Protein AF-A0A4Q6AMN3-F1 (afdb_monomer_lite)

Sequence (72 aa):
MEAVQALDTGHENSESKMEAIEGSFAVIEFKPSGEIITANELFLKALGYELSEIKGRHHKMFVSEEEVASLE

Structure (mmCIF, N/CA/C/O backbone):
data_AF-A0A4Q6AMN3-F1
#
_entry.id   AF-A0A4Q6AMN3-F1
#
loop_
_atom_site.group_PDB
_atom_site.id
_atom_site.type_symbol
_atom_site.label_atom_id
_atom_site.label_alt_id
_atom_site.label_comp_id
_atom_site.label_asym_id
_atom_site.label_entity_id
_atom_site.label_seq_id
_atom_site.pdbx_PDB_ins_code
_atom_site.Cartn_x
_atom_site.Cartn_y
_atom_site.Cartn_z
_atom_site.occupancy
_atom_site.B_iso_or_equiv
_atom_site.auth_seq_id
_atom_site.auth_comp_id
_atom_site.auth_asym_id
_atom_site.auth_atom_id
_atom_site.pdbx_PDB_model_num
ATOM 1 N N . MET A 1 1 ? 48.125 -4.171 15.530 1.00 51.88 1 MET A N 1
ATOM 2 C CA . MET A 1 1 ? 47.063 -5.146 15.227 1.00 51.88 1 MET A CA 1
ATOM 3 C C . MET A 1 1 ? 45.832 -4.688 15.979 1.00 51.88 1 MET A C 1
ATOM 5 O O . MET A 1 1 ? 45.721 -4.979 17.155 1.00 51.88 1 MET A O 1
ATOM 9 N N . GLU A 1 2 ? 44.983 -3.907 15.322 1.00 40.56 2 GLU A N 1
ATOM 10 C CA . GLU A 1 2 ? 43.604 -3.657 15.741 1.00 40.56 2 GLU A CA 1
ATOM 11 C C . GLU A 1 2 ? 42.835 -3.472 14.433 1.00 40.56 2 GLU A C 1
ATOM 13 O O . GLU A 1 2 ? 43.232 -2.688 13.569 1.00 40.56 2 GLU A O 1
ATOM 18 N N . ALA A 1 3 ? 41.902 -4.385 14.199 1.00 44.62 3 ALA A N 1
ATOM 19 C CA . ALA A 1 3 ? 41.303 -4.642 12.907 1.00 44.62 3 ALA A CA 1
ATOM 20 C C . ALA A 1 3 ? 39.959 -3.915 12.792 1.00 44.62 3 ALA A C 1
ATOM 22 O O . ALA A 1 3 ? 39.175 -3.917 13.733 1.00 44.62 3 ALA A O 1
ATOM 23 N N . VAL A 1 4 ? 39.717 -3.386 11.590 1.00 49.16 4 VAL A N 1
ATOM 24 C CA . VAL A 1 4 ? 38.413 -3.141 10.950 1.00 49.16 4 VAL A CA 1
ATOM 25 C C . VAL A 1 4 ? 37.406 -2.272 11.715 1.00 49.16 4 VAL A C 1
ATOM 27 O O . VAL A 1 4 ? 36.471 -2.751 12.349 1.00 49.16 4 VAL A O 1
ATOM 30 N N . GLN A 1 5 ? 37.532 -0.955 11.543 1.00 48.38 5 GLN A N 1
ATOM 31 C CA . GLN A 1 5 ? 36.408 -0.046 11.753 1.00 48.38 5 GLN A CA 1
ATOM 32 C C . GLN A 1 5 ? 35.404 -0.214 10.600 1.00 48.38 5 GLN A C 1
ATOM 34 O O . GLN A 1 5 ? 35.784 -0.235 9.429 1.00 48.38 5 GLN A O 1
ATOM 39 N N . ALA A 1 6 ? 34.148 -0.417 10.990 1.00 49.84 6 ALA A N 1
ATOM 40 C CA . ALA A 1 6 ? 32.997 -0.814 10.193 1.00 49.84 6 ALA A CA 1
ATOM 41 C C . ALA A 1 6 ? 32.840 -0.086 8.845 1.00 49.84 6 ALA A C 1
ATOM 43 O O . ALA A 1 6 ? 32.845 1.141 8.767 1.00 49.84 6 ALA A O 1
ATOM 44 N N . LEU A 1 7 ? 32.617 -0.882 7.798 1.00 50.91 7 LEU A N 1
ATOM 45 C CA . LEU A 1 7 ? 31.971 -0.458 6.560 1.00 50.91 7 LEU A CA 1
ATOM 46 C C . LEU A 1 7 ? 30.464 -0.365 6.835 1.00 50.91 7 LEU A C 1
ATOM 48 O O . LEU A 1 7 ? 29.759 -1.356 6.686 1.00 50.91 7 LEU A O 1
ATOM 52 N N . ASP A 1 8 ? 29.987 0.798 7.265 1.00 55.34 8 ASP A N 1
ATOM 53 C CA . ASP A 1 8 ? 28.553 1.082 7.390 1.00 55.34 8 ASP A CA 1
ATOM 54 C C . ASP A 1 8 ? 28.249 2.464 6.814 1.00 55.34 8 ASP A C 1
ATOM 56 O O . ASP A 1 8 ? 28.173 3.459 7.525 1.00 55.34 8 ASP A O 1
ATOM 60 N N . THR A 1 9 ? 28.193 2.574 5.486 1.00 54.44 9 THR A N 1
ATOM 61 C CA . THR A 1 9 ? 27.620 3.761 4.832 1.00 54.44 9 THR A CA 1
ATOM 62 C C . THR A 1 9 ? 27.163 3.382 3.426 1.00 54.44 9 THR A C 1
ATOM 64 O O . THR A 1 9 ? 27.945 3.405 2.476 1.00 54.44 9 THR A O 1
ATOM 67 N N . GLY A 1 10 ? 25.894 2.998 3.279 1.00 52.81 10 GLY A N 1
ATOM 68 C CA . GLY A 1 10 ? 25.343 2.704 1.952 1.00 52.81 10 GLY A CA 1
ATOM 69 C C . GLY A 1 10 ? 23.845 2.416 1.863 1.00 52.81 10 GLY A C 1
ATOM 70 O O . GLY A 1 10 ? 23.294 2.573 0.778 1.00 52.81 10 GLY A O 1
ATOM 71 N N . HIS A 1 11 ? 23.170 2.036 2.953 1.00 54.78 11 HIS A N 1
ATOM 72 C CA . HIS A 1 11 ? 21.754 1.623 2.907 1.00 54.78 11 HIS A CA 1
ATOM 73 C C . HIS A 1 11 ? 20.756 2.599 3.555 1.00 54.78 11 HIS A C 1
ATOM 75 O O . HIS A 1 11 ? 19.593 2.608 3.163 1.00 54.78 11 HIS A O 1
ATOM 81 N N . GLU A 1 12 ? 21.201 3.510 4.424 1.00 55.16 12 GLU A N 1
ATOM 82 C CA . GLU A 1 12 ? 20.311 4.391 5.205 1.00 55.16 12 GLU A CA 1
ATOM 83 C C . GLU A 1 12 ? 19.465 5.358 4.350 1.00 55.16 12 GLU A C 1
ATOM 85 O O . GLU A 1 12 ? 18.394 5.808 4.756 1.00 55.16 12 GLU A O 1
ATOM 90 N N . ASN A 1 13 ? 19.921 5.685 3.136 1.00 63.50 13 ASN A N 1
ATOM 91 C CA . ASN A 1 13 ? 19.262 6.672 2.276 1.00 63.50 13 ASN A CA 1
ATOM 92 C C . ASN A 1 13 ? 17.986 6.127 1.611 1.00 63.50 13 ASN A C 1
ATOM 94 O O . ASN A 1 13 ? 17.019 6.867 1.436 1.00 63.50 13 ASN A O 1
ATOM 98 N N . SER A 1 14 ? 17.984 4.850 1.227 1.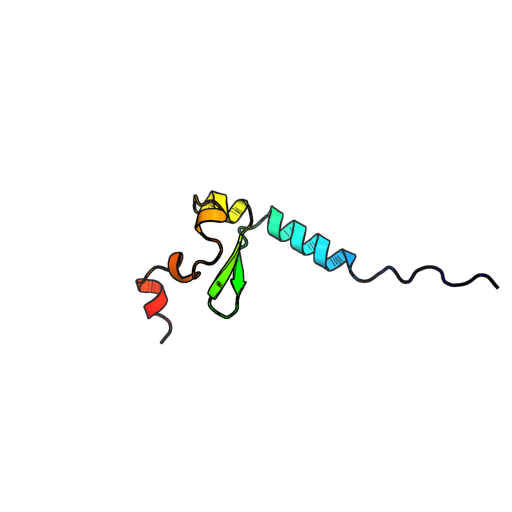00 70.75 14 SER A N 1
ATOM 99 C CA . SER A 1 14 ? 16.874 4.248 0.479 1.00 70.75 14 SER A CA 1
ATOM 100 C C . SER A 1 14 ? 15.677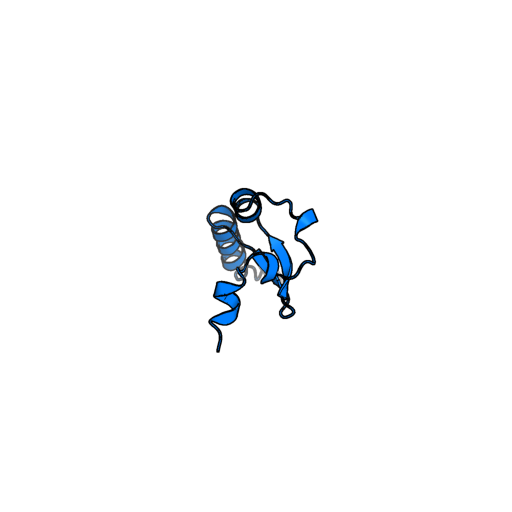 3.966 1.380 1.00 70.75 14 SER A C 1
ATOM 102 O O . SER A 1 14 ? 14.552 4.286 1.008 1.00 70.75 14 SER A O 1
ATOM 104 N N . GLU A 1 15 ? 15.927 3.433 2.576 1.00 75.75 15 GLU A N 1
ATOM 105 C CA . GLU A 1 15 ? 14.888 3.119 3.562 1.00 75.75 15 GLU A CA 1
ATOM 106 C C . GLU A 1 15 ? 14.227 4.403 4.072 1.00 75.75 15 GLU A C 1
ATOM 108 O O . GLU A 1 15 ? 13.018 4.564 3.934 1.00 75.75 15 GLU A O 1
ATOM 113 N N . SER A 1 16 ? 15.031 5.394 4.478 1.00 76.44 16 SER A N 1
ATOM 114 C CA . SER A 1 16 ? 14.520 6.689 4.951 1.00 76.44 16 SER A CA 1
ATOM 115 C C . SER A 1 16 ? 13.678 7.424 3.899 1.00 76.44 16 SER A C 1
ATOM 117 O O . SER A 1 16 ? 12.709 8.113 4.220 1.00 76.44 16 SER A O 1
ATOM 119 N N . LYS A 1 17 ? 14.043 7.307 2.615 1.00 75.06 17 LYS A N 1
ATOM 120 C CA . LYS A 1 17 ? 13.252 7.876 1.514 1.00 75.06 17 LYS A CA 1
ATOM 121 C C . LYS A 1 17 ? 11.951 7.117 1.296 1.00 75.06 17 LYS A C 1
ATOM 123 O O . LYS A 1 17 ? 10.934 7.759 1.048 1.00 75.06 17 LYS A O 1
ATOM 128 N N . MET A 1 18 ? 11.987 5.788 1.362 1.00 80.31 18 MET A N 1
ATOM 129 C CA . MET A 1 18 ? 10.794 4.963 1.198 1.00 80.31 18 MET A CA 1
ATOM 130 C C . MET A 1 18 ? 9.796 5.230 2.324 1.00 80.31 18 MET A C 1
ATOM 132 O O . MET A 1 18 ? 8.635 5.501 2.038 1.00 80.31 18 MET A O 1
ATOM 136 N N . GLU A 1 19 ? 10.259 5.308 3.572 1.00 81.38 19 GLU A N 1
ATOM 137 C CA . GLU A 1 19 ? 9.421 5.670 4.720 1.00 81.38 19 GLU A CA 1
ATOM 138 C C . GLU A 1 19 ? 8.761 7.044 4.540 1.00 81.38 19 GLU A C 1
ATOM 140 O O . GLU A 1 19 ? 7.565 7.210 4.789 1.00 81.38 19 GLU A O 1
ATOM 145 N N . ALA A 1 20 ? 9.507 8.035 4.042 1.00 83.69 20 ALA A N 1
ATOM 146 C CA . ALA A 1 20 ? 8.955 9.359 3.764 1.00 83.69 20 ALA A CA 1
ATOM 147 C C . ALA A 1 20 ? 7.856 9.328 2.682 1.00 83.69 20 ALA A C 1
ATOM 149 O O . ALA A 1 20 ? 6.870 10.068 2.777 1.00 83.69 20 ALA A O 1
ATOM 150 N N . ILE A 1 21 ? 8.008 8.471 1.666 1.00 82.69 21 ILE A N 1
ATOM 151 C CA . ILE A 1 21 ? 7.010 8.267 0.607 1.00 82.69 21 ILE A CA 1
ATOM 152 C C . ILE A 1 21 ? 5.778 7.555 1.174 1.00 82.69 21 ILE A C 1
ATOM 154 O O . ILE A 1 21 ? 4.661 8.034 0.979 1.00 82.69 21 ILE A O 1
ATOM 158 N N . GLU A 1 22 ? 5.967 6.464 1.915 1.00 85.44 22 GLU A N 1
ATOM 159 C CA . GLU A 1 22 ? 4.878 5.696 2.525 1.00 85.44 22 GLU A CA 1
ATOM 160 C C . GLU A 1 22 ? 4.075 6.513 3.545 1.00 85.44 22 GLU A C 1
ATOM 162 O O . GLU A 1 22 ? 2.875 6.286 3.695 1.00 85.44 22 GLU A O 1
ATOM 167 N N . GLY A 1 23 ? 4.696 7.490 4.210 1.00 87.75 23 GLY A N 1
ATOM 168 C CA . GLY A 1 23 ? 4.018 8.401 5.133 1.00 87.75 23 GLY A CA 1
ATOM 169 C C . GLY A 1 23 ? 3.262 9.556 4.467 1.00 87.75 23 GLY A C 1
ATOM 170 O O . GLY A 1 23 ? 2.434 10.187 5.121 1.00 87.75 23 GLY A O 1
ATOM 171 N N . SER A 1 24 ? 3.529 9.845 3.189 1.00 92.44 24 SER A N 1
ATOM 172 C CA . SER A 1 24 ? 2.985 11.028 2.497 1.00 92.44 24 SER A CA 1
ATOM 173 C C . SER A 1 24 ? 2.041 10.694 1.342 1.00 92.44 24 SER A C 1
ATOM 175 O O . SER A 1 24 ? 1.218 11.527 0.964 1.00 92.44 24 SER A O 1
ATOM 177 N N . PHE A 1 25 ? 2.144 9.494 0.771 1.00 93.38 25 PHE A N 1
ATOM 178 C CA . PHE A 1 25 ? 1.405 9.087 -0.422 1.00 93.38 25 PHE A CA 1
ATOM 179 C C . PHE A 1 25 ? 0.672 7.768 -0.208 1.00 93.38 25 PHE A C 1
ATOM 181 O O . PHE A 1 25 ? 1.104 6.923 0.566 1.00 93.38 25 PHE A O 1
ATOM 188 N N . ALA A 1 26 ? -0.431 7.564 -0.926 1.00 93.56 26 ALA A N 1
ATOM 189 C CA . ALA A 1 26 ? -1.063 6.253 -1.024 1.00 93.56 26 ALA A CA 1
ATOM 190 C C . ALA A 1 26 ? -0.193 5.332 -1.896 1.00 93.56 26 ALA A C 1
ATOM 192 O O . ALA A 1 26 ? 0.021 5.619 -3.073 1.00 93.56 26 ALA A O 1
ATOM 193 N N . VAL A 1 27 ? 0.306 4.239 -1.318 1.00 94.56 27 VAL A N 1
ATOM 194 C CA . VAL A 1 27 ? 1.226 3.296 -1.968 1.00 94.56 27 VAL A CA 1
ATOM 195 C C . VAL A 1 27 ? 0.624 1.893 -1.947 1.00 94.56 27 VAL A C 1
ATOM 197 O O . VAL A 1 27 ? 0.132 1.428 -0.918 1.00 94.56 27 VAL A O 1
ATOM 200 N N . ILE A 1 28 ? 0.687 1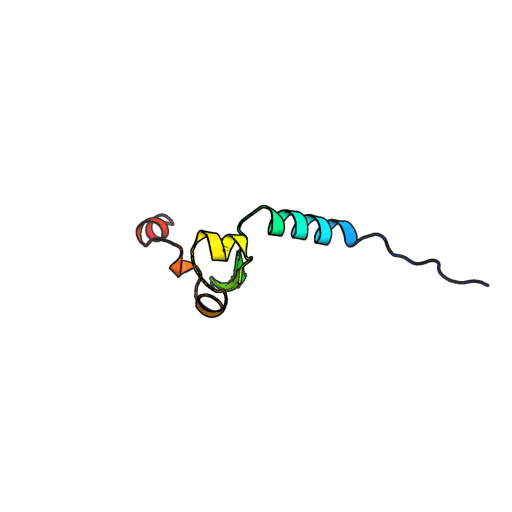.211 -3.091 1.00 94.75 28 ILE A N 1
ATOM 201 C CA . ILE A 1 28 ? 0.295 -0.189 -3.262 1.00 94.75 28 ILE A CA 1
ATOM 202 C C . ILE A 1 28 ? 1.376 -0.935 -4.046 1.00 94.75 28 ILE A C 1
ATOM 204 O O . ILE A 1 28 ? 1.931 -0.403 -5.005 1.00 94.75 28 ILE A O 1
ATOM 208 N N . GLU A 1 29 ? 1.650 -2.174 -3.647 1.00 94.94 29 GLU A N 1
ATOM 209 C CA . GLU A 1 29 ? 2.606 -3.059 -4.304 1.00 94.94 29 GLU A CA 1
ATOM 210 C C . GLU A 1 29 ? 1.901 -4.294 -4.870 1.00 94.94 29 GLU A C 1
ATOM 212 O O . GLU A 1 29 ? 1.045 -4.912 -4.225 1.00 94.94 29 GLU A O 1
ATOM 217 N N . PHE A 1 30 ? 2.295 -4.684 -6.078 1.00 95.12 30 PHE A N 1
ATOM 218 C CA . PHE A 1 30 ? 1.769 -5.847 -6.776 1.00 95.12 30 PHE A CA 1
ATOM 219 C C . PHE A 1 30 ? 2.891 -6.680 -7.395 1.00 95.12 30 PHE A C 1
ATOM 221 O O . PHE A 1 30 ? 3.942 -6.175 -7.790 1.00 95.12 30 PHE A O 1
ATOM 228 N N . LYS A 1 31 ? 2.642 -7.984 -7.518 1.00 93.88 31 LYS A N 1
ATOM 229 C CA . LYS A 1 31 ? 3.464 -8.885 -8.326 1.00 93.88 31 LYS A CA 1
ATOM 230 C C . LYS A 1 31 ? 3.357 -8.501 -9.809 1.00 93.88 31 LYS A C 1
ATOM 232 O O . LYS A 1 31 ? 2.339 -7.943 -10.218 1.00 93.88 31 LYS A O 1
ATOM 237 N N . PRO A 1 32 ? 4.305 -8.936 -10.658 1.00 92.50 32 PRO A N 1
ATOM 238 C CA . PRO A 1 32 ? 4.173 -8.822 -12.114 1.00 92.50 32 PRO A CA 1
ATOM 239 C C . PRO A 1 32 ? 2.913 -9.500 -12.679 1.00 92.50 32 PRO A C 1
ATOM 241 O O . PRO A 1 32 ? 2.402 -9.080 -13.709 1.00 92.50 32 PRO A O 1
ATOM 244 N N . SER A 1 33 ? 2.383 -10.522 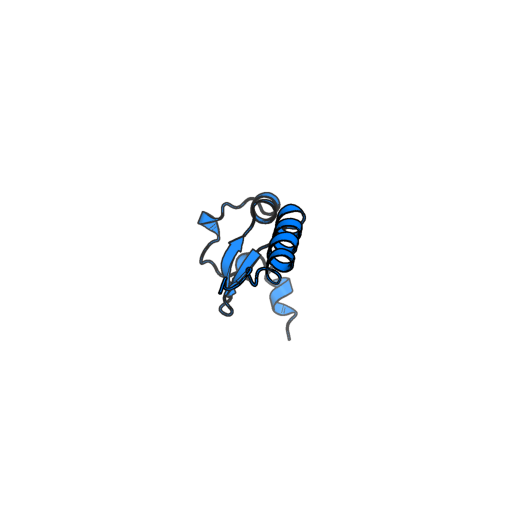-11.992 1.00 91.50 33 SER A N 1
ATOM 245 C CA . SER A 1 33 ? 1.093 -11.158 -12.309 1.00 91.50 33 SER A CA 1
ATOM 246 C C . SER A 1 33 ? -0.121 -10.263 -12.033 1.00 91.50 33 SER A C 1
ATOM 248 O O . SER A 1 33 ? -1.241 -10.642 -12.354 1.00 91.50 33 SER A O 1
ATOM 250 N N . GLY A 1 34 ? 0.080 -9.104 -11.405 1.00 90.12 34 GLY A N 1
ATOM 251 C CA . GLY A 1 34 ? -0.964 -8.168 -11.017 1.00 90.12 34 GLY A CA 1
ATOM 252 C C . GLY A 1 34 ? -1.602 -8.452 -9.658 1.00 90.12 34 GLY A C 1
ATOM 253 O O . GLY A 1 34 ? -2.512 -7.719 -9.281 1.00 90.12 34 GLY A O 1
ATOM 254 N N . GLU A 1 35 ? -1.161 -9.478 -8.923 1.00 94.44 35 GLU A N 1
ATOM 255 C CA . GLU A 1 35 ? -1.647 -9.777 -7.568 1.00 94.44 35 GLU A CA 1
ATOM 256 C C . GLU A 1 35 ? -1.098 -8.788 -6.536 1.00 94.44 35 GLU A C 1
ATOM 258 O O . GLU A 1 35 ? 0.107 -8.556 -6.473 1.00 94.44 35 GLU A O 1
ATOM 263 N N . ILE A 1 36 ? -1.968 -8.273 -5.674 1.00 95.12 36 ILE A N 1
ATOM 264 C CA . ILE A 1 36 ? -1.622 -7.322 -4.617 1.00 95.12 36 ILE A CA 1
ATOM 265 C C . ILE A 1 36 ? -0.816 -8.026 -3.518 1.00 95.12 36 ILE A C 1
ATOM 267 O O . ILE A 1 36 ? -1.256 -9.036 -2.958 1.00 95.12 36 ILE A O 1
ATOM 271 N N . ILE A 1 37 ? 0.350 -7.469 -3.190 1.00 96.69 37 ILE A N 1
ATOM 272 C CA . ILE A 1 37 ? 1.247 -7.949 -2.130 1.00 96.69 37 ILE A CA 1
ATOM 273 C C . ILE A 1 37 ? 0.939 -7.216 -0.823 1.00 96.69 37 ILE A C 1
ATOM 275 O O . ILE A 1 37 ? 0.675 -7.854 0.203 1.00 96.69 37 ILE A O 1
ATOM 279 N N . THR A 1 38 ? 0.956 -5.883 -0.874 1.00 96.44 38 THR A N 1
ATOM 280 C CA . THR A 1 38 ? 0.708 -4.996 0.265 1.00 96.44 38 THR A CA 1
ATOM 281 C C . THR A 1 38 ? 0.175 -3.639 -0.197 1.00 96.44 38 THR A C 1
ATOM 283 O O . THR A 1 38 ? 0.290 -3.285 -1.369 1.00 96.44 38 THR A O 1
ATOM 286 N N . ALA A 1 39 ? -0.408 -2.884 0.727 1.00 95.75 39 ALA A N 1
ATOM 287 C CA . ALA A 1 39 ? -0.797 -1.492 0.548 1.00 95.75 39 ALA A CA 1
ATOM 288 C C . ALA A 1 39 ? -0.639 -0.760 1.883 1.00 95.75 39 ALA A C 1
ATOM 290 O O . ALA A 1 39 ? -0.891 -1.348 2.939 1.00 95.75 39 ALA A O 1
ATOM 291 N N . ASN A 1 40 ? -0.222 0.504 1.842 1.00 95.69 40 ASN A N 1
ATOM 292 C CA . ASN A 1 40 ? -0.048 1.294 3.054 1.00 95.69 40 ASN A CA 1
ATOM 293 C C . ASN A 1 40 ? -1.389 1.808 3.602 1.00 95.69 40 ASN A C 1
ATOM 295 O O . ASN A 1 40 ? -2.422 1.800 2.927 1.00 95.69 40 ASN A O 1
ATOM 299 N N . GLU A 1 41 ? -1.378 2.301 4.841 1.00 95.69 41 GLU A N 1
ATOM 300 C CA . GLU A 1 41 ? -2.593 2.789 5.498 1.00 95.69 41 GLU A CA 1
ATOM 301 C C . GLU A 1 41 ? -3.277 3.933 4.743 1.00 95.69 41 GLU A C 1
ATOM 303 O O . GLU A 1 41 ? -4.502 4.026 4.766 1.00 95.69 41 GLU A O 1
ATOM 308 N N . LEU A 1 42 ? -2.507 4.807 4.088 1.00 95.81 42 LEU A N 1
ATOM 309 C CA . LEU A 1 42 ? -3.060 5.919 3.317 1.00 95.81 42 LEU A CA 1
ATOM 310 C C . LEU A 1 42 ? -3.877 5.414 2.125 1.00 95.81 42 LEU A C 1
ATOM 312 O O . LEU A 1 42 ? -4.982 5.903 1.903 1.00 95.81 42 LEU A O 1
ATOM 316 N N . PHE A 1 43 ? -3.384 4.404 1.405 1.00 95.56 43 PHE A N 1
ATOM 317 C CA . PHE A 1 43 ? -4.111 3.766 0.308 1.00 95.56 43 PHE A CA 1
ATOM 318 C C . PHE A 1 43 ? -5.393 3.088 0.799 1.00 95.56 43 PHE A C 1
ATOM 320 O O . PHE A 1 43 ? -6.476 3.325 0.261 1.00 95.56 43 PHE A O 1
ATOM 327 N N . LEU A 1 44 ? -5.275 2.285 1.858 1.00 95.00 44 LEU A N 1
ATOM 328 C CA . LEU A 1 44 ? -6.391 1.561 2.465 1.00 95.00 44 LEU A CA 1
ATOM 329 C C . LEU A 1 44 ? -7.499 2.515 2.927 1.00 95.00 44 LEU A C 1
ATOM 331 O O . LEU A 1 44 ? -8.665 2.324 2.586 1.00 95.00 44 LEU A O 1
ATOM 335 N N . LYS A 1 45 ? -7.132 3.600 3.620 1.00 94.94 45 LYS A N 1
ATOM 336 C CA . LYS A 1 45 ? -8.070 4.641 4.070 1.00 94.94 45 LYS A CA 1
ATOM 337 C C . LYS A 1 45 ? -8.687 5.414 2.907 1.00 94.94 45 LYS A C 1
ATOM 339 O O . LYS A 1 45 ? -9.873 5.722 2.967 1.00 94.94 45 LYS A O 1
ATOM 344 N N . ALA A 1 46 ? -7.912 5.723 1.867 1.00 93.56 46 ALA A N 1
ATOM 345 C CA . ALA A 1 46 ? -8.402 6.475 0.715 1.00 93.56 46 ALA A CA 1
ATOM 346 C C . ALA A 1 46 ? -9.479 5.713 -0.070 1.00 93.56 46 ALA A C 1
ATOM 348 O O . ALA A 1 46 ? -10.435 6.326 -0.537 1.00 93.56 46 ALA A O 1
ATOM 349 N N . LEU A 1 47 ? -9.338 4.389 -0.200 1.00 92.19 47 LEU A N 1
ATOM 350 C CA . LEU A 1 47 ? -10.292 3.549 -0.932 1.00 92.19 47 LEU A CA 1
ATOM 351 C C . LEU A 1 47 ? -11.316 2.837 -0.037 1.00 92.19 47 LEU A C 1
ATOM 353 O O . LEU A 1 47 ? -12.279 2.279 -0.557 1.00 92.19 47 LEU A O 1
ATOM 357 N N . GLY A 1 48 ? -11.130 2.865 1.284 1.00 94.44 48 GLY A N 1
ATOM 358 C CA . GLY A 1 48 ? -12.051 2.268 2.251 1.00 94.44 48 GLY A CA 1
ATOM 359 C C . GLY A 1 48 ? -11.957 0.745 2.346 1.00 94.44 48 GLY A C 1
ATOM 360 O O . GLY A 1 48 ? -12.979 0.097 2.544 1.00 94.44 48 GLY A O 1
ATOM 361 N N . TYR A 1 49 ? -10.754 0.187 2.200 1.00 95.56 49 TYR A N 1
ATOM 362 C CA . TYR A 1 49 ? -10.497 -1.252 2.304 1.00 95.56 49 TYR A CA 1
ATOM 363 C C . TYR A 1 49 ? -9.572 -1.578 3.471 1.00 95.56 49 TYR A C 1
ATOM 365 O O . TYR A 1 49 ? -8.703 -0.785 3.828 1.00 95.56 49 TYR A O 1
ATOM 373 N N . GLU A 1 50 ? -9.675 -2.793 3.992 1.00 96.06 50 GLU A N 1
ATOM 374 C CA . GLU A 1 50 ? -8.628 -3.422 4.788 1.00 96.06 50 GLU A CA 1
ATOM 375 C C . GLU A 1 50 ? -7.679 -4.246 3.907 1.00 96.06 50 GLU A C 1
ATOM 377 O O . GLU A 1 50 ? -8.052 -4.781 2.859 1.00 96.06 50 GLU A O 1
ATOM 382 N N . LEU A 1 51 ? -6.425 -4.409 4.347 1.00 95.31 51 LEU A N 1
ATOM 383 C CA . LEU A 1 51 ? -5.441 -5.193 3.593 1.00 95.31 51 LEU A CA 1
ATOM 384 C C . LEU A 1 51 ? -5.901 -6.644 3.380 1.00 95.31 51 LEU A C 1
ATOM 386 O O . LEU A 1 51 ? -5.657 -7.223 2.324 1.00 95.31 51 LEU A O 1
ATOM 390 N N . SER A 1 52 ? -6.583 -7.229 4.364 1.00 96.31 52 SER A N 1
ATOM 391 C CA . SER A 1 52 ? -7.163 -8.578 4.307 1.00 96.31 52 SER A CA 1
ATOM 392 C C . SER A 1 52 ? -8.167 -8.761 3.166 1.00 96.31 52 SER A C 1
ATOM 394 O O . SER A 1 52 ? -8.294 -9.868 2.647 1.00 96.31 52 SER A O 1
ATOM 396 N N . GLU A 1 53 ? -8.853 -7.697 2.748 1.00 94.88 53 GLU A N 1
ATOM 397 C CA . GLU A 1 53 ? -9.882 -7.740 1.706 1.00 94.88 53 GLU A CA 1
ATOM 398 C C . GLU A 1 53 ? -9.304 -7.674 0.291 1.00 94.88 53 GLU A C 1
ATOM 400 O O . GLU A 1 53 ? -9.967 -8.071 -0.674 1.00 94.88 53 GLU A O 1
ATOM 405 N N . ILE A 1 54 ? -8.080 -7.155 0.156 1.00 94.88 54 ILE A N 1
ATOM 406 C CA . ILE A 1 54 ? -7.458 -6.859 -1.140 1.00 94.88 54 ILE A CA 1
ATOM 407 C C . ILE A 1 54 ? -6.187 -7.674 -1.396 1.00 94.88 54 ILE A C 1
ATOM 409 O O . ILE A 1 54 ? -5.843 -7.924 -2.550 1.00 94.88 54 ILE A O 1
ATOM 413 N N . LYS A 1 55 ? -5.493 -8.141 -0.354 1.00 95.50 55 LYS A N 1
ATOM 414 C CA . LYS A 1 55 ? -4.254 -8.916 -0.489 1.00 95.50 55 LYS A CA 1
ATOM 415 C C . LYS A 1 55 ? -4.501 -10.215 -1.258 1.00 95.50 55 LYS A C 1
ATOM 417 O O . LYS A 1 55 ? -5.436 -10.958 -0.977 1.00 95.50 55 LYS A O 1
ATOM 422 N N . GLY A 1 56 ? -3.647 -10.491 -2.241 1.00 94.25 56 GLY A N 1
ATOM 423 C CA . GLY A 1 56 ? -3.781 -11.639 -3.141 1.00 94.25 56 GLY A CA 1
ATOM 424 C C . GLY A 1 56 ? -4.837 -11.474 -4.240 1.00 94.25 56 GLY A C 1
ATOM 425 O O . GLY A 1 56 ? -4.934 -12.334 -5.114 1.00 94.25 56 GLY A O 1
ATOM 426 N N . ARG A 1 57 ? -5.613 -10.381 -4.255 1.00 93.62 57 ARG A N 1
ATOM 427 C CA . ARG A 1 57 ? -6.514 -10.065 -5.373 1.00 93.62 57 ARG A CA 1
ATOM 428 C C . ARG A 1 57 ? -5.745 -9.382 -6.497 1.00 93.62 57 ARG A C 1
ATOM 430 O O . ARG A 1 57 ? -4.671 -8.829 -6.291 1.00 93.62 57 ARG A O 1
ATOM 437 N N . HIS A 1 58 ? -6.294 -9.427 -7.705 1.00 92.88 58 HIS A N 1
ATOM 438 C CA . HIS A 1 58 ? -5.682 -8.781 -8.863 1.00 92.88 58 HIS A CA 1
ATOM 439 C C . HIS A 1 58 ? -6.004 -7.280 -8.872 1.00 92.88 58 HIS A C 1
ATOM 441 O O . HIS A 1 58 ? -7.173 -6.909 -8.757 1.00 92.88 58 HIS A O 1
ATOM 447 N N . HIS A 1 59 ? -5.002 -6.425 -9.105 1.00 87.00 59 HIS A N 1
ATOM 448 C CA . HIS A 1 59 ? -5.107 -4.955 -9.077 1.00 87.00 59 HIS A CA 1
ATOM 449 C C . HIS A 1 59 ? -6.174 -4.369 -10.019 1.00 87.00 59 HIS A C 1
ATOM 451 O O . HIS A 1 59 ? -6.600 -3.234 -9.836 1.00 87.00 59 HIS A O 1
ATOM 457 N N . LYS A 1 60 ? -6.664 -5.159 -10.986 1.00 88.00 60 LYS A N 1
ATOM 458 C CA . LYS A 1 60 ? -7.745 -4.781 -11.905 1.00 88.00 60 LYS A CA 1
ATOM 459 C C . LYS A 1 60 ? -9.049 -4.450 -11.178 1.00 88.00 60 LYS A C 1
ATOM 461 O O . LYS A 1 60 ? -9.908 -3.806 -11.750 1.00 88.00 60 LYS A O 1
ATOM 466 N N . MET A 1 61 ? -9.202 -4.880 -9.922 1.00 86.94 61 MET A N 1
ATOM 467 C CA . MET A 1 61 ? -10.350 -4.503 -9.093 1.00 86.94 61 MET A CA 1
ATOM 468 C C . MET A 1 61 ? -10.432 -2.996 -8.806 1.00 86.94 61 MET A C 1
ATOM 470 O O . MET A 1 61 ? -11.491 -2.527 -8.406 1.00 86.94 61 MET A O 1
ATOM 474 N N . PHE A 1 62 ? -9.331 -2.260 -8.988 1.00 84.94 62 PHE A N 1
ATOM 475 C CA . PHE A 1 62 ? -9.264 -0.809 -8.809 1.00 84.94 62 PHE A CA 1
ATOM 476 C C . PHE A 1 62 ? -9.282 -0.031 -10.129 1.00 84.94 62 PHE A C 1
ATOM 478 O O . PHE A 1 62 ? -9.236 1.194 -10.103 1.00 84.94 62 PHE A O 1
ATOM 485 N N . VAL A 1 63 ? -9.328 -0.721 -11.272 1.00 78.56 63 VAL A N 1
ATOM 486 C CA . VAL A 1 63 ? -9.347 -0.095 -12.597 1.00 78.56 63 VAL A CA 1
ATOM 487 C C . VAL A 1 63 ? -10.737 -0.290 -13.185 1.00 78.56 63 VAL A C 1
ATOM 489 O O . VAL A 1 63 ? -11.201 -1.421 -13.329 1.00 78.56 63 VAL A O 1
ATOM 492 N N . SER A 1 64 ? -11.415 0.811 -13.499 1.00 72.00 64 SER A N 1
ATOM 493 C CA . SER A 1 64 ? -12.715 0.774 -14.170 1.00 72.00 64 SER A CA 1
ATOM 494 C C . SER A 1 64 ? -12.591 0.117 -15.545 1.00 72.00 64 SER A C 1
ATOM 496 O O . SER A 1 64 ? -11.588 0.292 -16.234 1.00 72.00 64 SER A O 1
ATOM 498 N N . GLU A 1 65 ? -13.628 -0.599 -15.978 1.00 62.56 65 GLU A N 1
ATOM 499 C CA . GLU A 1 65 ? -13.639 -1.305 -17.271 1.00 62.56 65 GLU A CA 1
ATOM 500 C C . GLU A 1 65 ? -13.377 -0.366 -18.467 1.00 62.56 65 GLU A C 1
ATOM 502 O O . GLU A 1 65 ? -12.742 -0.770 -19.438 1.00 62.56 65 GLU A O 1
ATOM 507 N N . GLU A 1 66 ? -13.791 0.901 -18.359 1.00 58.81 66 GLU A N 1
ATOM 508 C CA . GLU A 1 66 ? -13.574 1.955 -19.363 1.00 58.81 66 GLU A CA 1
ATOM 509 C C . GLU A 1 66 ? -12.089 2.336 -19.538 1.00 58.81 66 GLU A C 1
ATOM 511 O O . GLU A 1 66 ? -11.656 2.652 -20.642 1.00 58.81 66 GLU A O 1
ATOM 516 N N . GLU A 1 67 ? -11.280 2.221 -18.483 1.00 58.00 67 GLU A N 1
ATOM 517 C CA . GLU A 1 67 ? -9.848 2.559 -18.501 1.00 58.00 67 GLU A CA 1
ATOM 518 C C . GLU A 1 67 ? -8.995 1.382 -19.008 1.00 58.00 67 GLU A C 1
ATOM 520 O O . GLU A 1 67 ? -7.977 1.579 -19.670 1.00 58.00 67 GLU A O 1
ATOM 525 N N . VAL A 1 68 ? -9.432 0.139 -18.757 1.00 57.75 68 VAL A N 1
ATOM 526 C CA . VAL A 1 68 ? -8.762 -1.079 -19.256 1.00 57.75 68 VAL A CA 1
ATOM 527 C C . VAL A 1 68 ? -8.851 -1.181 -20.783 1.00 57.75 68 VAL A C 1
ATOM 529 O O . VAL A 1 68 ? -7.927 -1.685 -21.415 1.00 57.75 68 VAL A O 1
ATOM 532 N N . ALA A 1 69 ? -9.934 -0.676 -21.379 1.00 58.38 69 ALA A N 1
ATOM 533 C CA . ALA A 1 69 ? -10.152 -0.684 -22.825 1.00 58.38 69 ALA A CA 1
ATOM 534 C C . ALA A 1 69 ? -9.308 0.354 -23.595 1.00 58.38 69 ALA A C 1
ATOM 536 O O . ALA A 1 69 ? -9.312 0.338 -24.820 1.00 58.38 69 ALA A O 1
ATOM 537 N N . SER A 1 70 ? -8.596 1.249 -22.899 1.00 52.12 70 SER A N 1
ATOM 538 C CA . SER A 1 70 ? -7.809 2.332 -23.512 1.00 52.12 70 SER A CA 1
ATOM 539 C C . SER A 1 70 ? -6.337 1.959 -23.773 1.00 52.12 70 SER A C 1
ATOM 541 O O . SER A 1 70 ? -5.598 2.733 -24.379 1.00 52.12 70 SER A O 1
ATOM 543 N N . LEU A 1 71 ? -5.892 0.766 -23.350 1.00 48.59 71 LEU A N 1
ATOM 544 C CA . LEU A 1 71 ? -4.632 0.173 -23.817 1.00 48.59 71 LEU A CA 1
ATOM 545 C C . LEU A 1 71 ? -4.895 -0.733 -25.034 1.00 48.59 71 LEU A C 1
ATOM 547 O O . LEU A 1 71 ? -4.887 -1.959 -24.913 1.00 48.59 71 LEU A O 1
ATOM 551 N N . GLU A 1 72 ? -5.101 -0.115 -26.197 1.00 43.50 72 GLU A N 1
ATOM 552 C CA . GLU A 1 72 ? -4.827 -0.726 -27.511 1.00 43.50 72 GLU A CA 1
ATOM 553 C C . GLU A 1 72 ? -3.603 -0.071 -28.163 1.00 43.50 72 GLU A C 1
ATOM 555 O O . GLU A 1 72 ? -3.488 1.177 -28.113 1.00 43.50 72 GLU A O 1
#

Radius of gyration: 18.79 Å; chains: 1; bounding box: 61×23×43 Å

pLDDT: mean 79.38, std 18.27, range [40.56, 96.69]

Foldseek 3Di:
DDDDDDPPDDPPVVVVVVVVCLVPDWDWDADPVQFTQDTGPVVCVVVVHDRVVRHRHGNCVVPDPVRVVPPD

Secondary structure (DSSP, 8-state):
---------SSHHHHHHHHHHHHHS--EEE-TTSBEEEE-HHHHHHHT--HHHHTTSBGGGGS-HHHHTT--

=== Feature glossary ===
Each block in this record encodes a different view of the same protein. In brief:

Predicted aligned error. PAE(i, j) answers: if I align the predicted and true structures on residue i, how far off (in Å) do I expect residue j to be? A block-diagonal PAE matrix with low values on the blocks and high values off-diagonal is the signature of a multi-domain protein with confidently predicted domains but uncertain inter-domain orientation.

Contact-map, Ramachandran, and PAE plots. Plot images: a contact map (which residues are close in 3D, as an N×N binary image), a Ramachandran scatter (backbone torsion angles, revealing secondary-structure composition at a glance), and — for AlphaFold structures — a PAE heatmap (pairwise prediction confidence).

Backbone torsions (φ/ψ). φ (phi) and ψ (psi) are the two rotatable backbone dihedrals per residue: φ is the C(i-1)–N–Cα–C torsion, ψ is the N–Cα–C–N(i+1) torsion, both in degrees on (−180°, 180°]. α-helical residues cluster near (−60°, −45°); β-strand residues near (−120°, +130°). A Ramachandran plot is simply a scatter of (φ, ψ) for every residue.

Foldseek 3Di. A 3Di character summarizes, for each residue, the relative orientation of the Cα frame of its nearest spatial neighbor. Because it encodes fold topology rather than chemistry, 3Di alignments detect remote structural similarity that sequence alignment misses.

Radius of gyration, Cα contacts, bounding box. Three whole-structure scalars: the radius of gyration (RMS distance of Cα from centroid, in Å), the count of Cα–Cα contacts (pairs closer than 8 Å and separated by more than four residues in sequence — i.e. tertiary, not local, contacts), and the bounding-box dimensions. Together they distinguish compact globular folds from extended fibres or disordered chains.

Sequence. Sequence gives the chain of amino acids in standard one-letter code (A=alanine, C=cysteine, …, Y=tyrosine), read N→C. It is the only feature that is directly encoded by the gene; all structural features are derived from the folded form of this sequence.

mmCIF coordinates. Atomic coordinates in PDBx/mmCIF format — the same representation the Protein Data Bank distributes. Each line of the _atom_site loop places one backbone atom in Cartesian space (units: ångströms, origin: arbitrary).

Secondary structure (3-state, P-SEA). Three-state secondary structure (P-SEA) collapses the eight DSSP classes into helix (a), strand (b), and coil (c). P-SEA assigns these from Cα geometry alone — distances and angles — without requiring backbone oxygens, so it works on any Cα trace.

InterPro / GO / CATH / organism. Functional annotations link the protein to curated databases. InterPro entries identify conserved domains and families by matching the sequence against member-database signature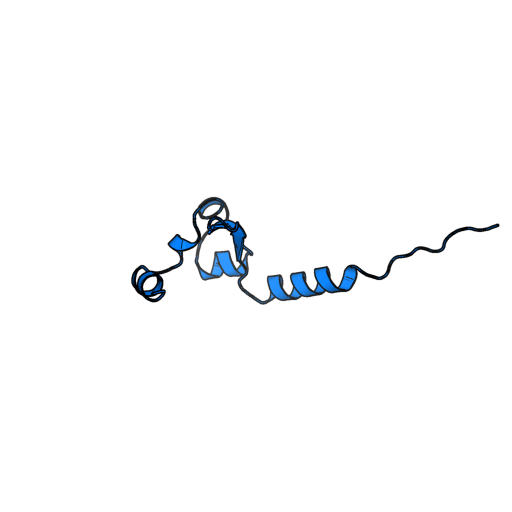s (Pfam, PROSITE, CDD, …). Gene Ontology (GO) terms describe molecular function, biological process, and cellular component in a controlled vocabulary. CATH places the structure in a hierarchical fold classification (Class/Architecture/Topology/Homologous-superfamily). The organism is the source species.

B-factor. B-factor (Debye–Waller factor) reflects atomic displacement in the crystal lattice. It is an experimental observable (units Å²), not a prediction; low values mean the atom is pinned down, high values mean it moves or is heterogeneous across the crystal.

Rendered structure images. Structure images are PyMOL renders from six orthogonal camera directions. Cartoon representation draws helices as coils and strands as arrows; sticks shows the backbone as bonds; surface shows the solvent-excluded envelope. Rainbow coloring m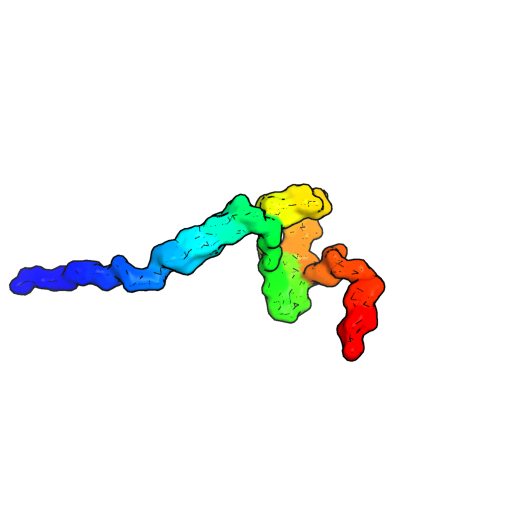aps sequence position to hue (blue→red, N→C); chain coloring assigns a distinct color per polypeptide.

Solvent-accessible surface area. Solvent-accessible surface area (SASA) is the area in Å² traced out by the centre of a 1.4 Å probe sphere (a water molecule) rolled over the protein's van der Waals surface (Shrake–Rupley / Lee–Richards construction). Buried residues have near-zero SASA; fully exposed residues can exceed 200 Å². The total SASA scales roughly with the number of surface residues.

Secondary structure (8-state, DSSP). The SS8 string is DSSP's per-residue secondary-structure call. α-helix (H) means an i→i+4 H-bond ladder; β-strand (E) means the residue participates in a β-sheet; 3₁₀ (G) and π (I) are tighter and wider helices; T/S are turns/bends; '-' is loop.

pLDDT. For AlphaFold models, the B-factor field carries pLDDT — the model's own estimate of local accuracy on a 0–100 scale. Regions with pLDDT<50 should be treated as essentially unmodeled; they often correspond to intrinsically disordered segments.

Nearest PDB structures. Nearest PDB neighbors are the top structural matches found by Foldseek when searching this structure against the entire Protein Data Bank. Each hit reports a TM-score (0 to 1; >0.5 almost always implies the same fold) and an E-value. These are *structural* homologs — they may share no detectable sequence similarity.